Protein AF-A0AAV0WLU0-F1 (afdb_monomer)

Foldseek 3Di:
DDPVVVVVCVVQVHDPVRQWHADPPPRDTDGDDDDPLVVLLVVLCCQLPPADQDPNAGHHCVLVVVLQVVQPDPDRLLVVDDPCLRVPDPVCSSPSVSSDSVLDLSVLVSSVVCCVPVVPPRVCSVVSND

Structure (mmCIF, N/CA/C/O backbone):
data_AF-A0AAV0WLU0-F1
#
_entry.id   AF-A0AAV0WLU0-F1
#
loop_
_atom_site.group_PDB
_atom_site.id
_atom_site.type_symbol
_atom_site.label_atom_id
_atom_site.label_alt_id
_atom_site.label_comp_id
_atom_site.label_asym_id
_atom_site.label_entity_id
_atom_site.label_seq_id
_atom_site.pdbx_PDB_ins_code
_atom_site.Cartn_x
_atom_site.Cartn_y
_atom_site.Cartn_z
_atom_site.occupancy
_atom_site.B_iso_or_equiv
_atom_site.auth_seq_id
_atom_site.auth_comp_id
_atom_site.auth_asym_id
_atom_site.auth_atom_id
_atom_site.pdbx_PDB_model_num
ATOM 1 N N . MET A 1 1 ? 1.648 -4.396 11.065 1.00 73.75 1 MET A N 1
ATOM 2 C CA . MET A 1 1 ? 1.077 -4.045 12.385 1.00 73.75 1 MET A CA 1
ATOM 3 C C . MET A 1 1 ? 1.707 -4.920 13.451 1.00 73.75 1 MET A C 1
ATOM 5 O O . MET A 1 1 ? 2.050 -6.055 13.144 1.00 73.75 1 MET A O 1
ATOM 9 N N . GLY A 1 2 ? 1.898 -4.398 14.663 1.00 84.25 2 GLY A N 1
ATOM 10 C CA . GLY A 1 2 ? 2.483 -5.174 15.759 1.00 84.25 2 GLY A CA 1
ATOM 11 C C . GLY A 1 2 ? 1.531 -6.267 16.273 1.00 84.25 2 GLY A C 1
ATOM 12 O O . GLY A 1 2 ? 0.321 -6.032 16.296 1.00 84.25 2 GLY A O 1
ATOM 13 N N . PRO A 1 3 ? 2.051 -7.429 16.712 1.00 88.12 3 PRO A N 1
ATOM 14 C CA . PRO A 1 3 ? 1.237 -8.557 17.178 1.00 88.12 3 PRO A CA 1
ATOM 15 C C . PRO A 1 3 ? 0.348 -8.195 18.378 1.00 88.12 3 PRO A C 1
ATOM 17 O O . PRO A 1 3 ? -0.786 -8.657 18.461 1.00 88.12 3 PRO A O 1
ATOM 20 N N . THR A 1 4 ? 0.806 -7.297 19.255 1.00 92.12 4 THR A N 1
ATOM 21 C CA . THR A 1 4 ? 0.030 -6.797 20.401 1.00 92.12 4 THR A CA 1
ATOM 22 C C . THR A 1 4 ? -1.246 -6.073 19.972 1.00 92.12 4 THR A C 1
ATOM 24 O O . THR A 1 4 ? -2.314 -6.337 20.517 1.00 92.12 4 THR A O 1
ATOM 27 N N . ASN A 1 5 ? -1.167 -5.213 18.951 1.00 91.88 5 ASN A N 1
ATOM 28 C CA . ASN A 1 5 ? -2.335 -4.475 18.458 1.00 91.88 5 ASN A CA 1
ATOM 29 C C . ASN A 1 5 ? -3.335 -5.410 17.771 1.00 91.88 5 ASN A C 1
ATOM 31 O O . ASN A 1 5 ? -4.537 -5.219 17.902 1.00 91.88 5 ASN A O 1
ATOM 35 N N . VAL A 1 6 ? -2.845 -6.445 17.082 1.00 91.44 6 VAL A N 1
ATOM 36 C CA . VAL A 1 6 ? -3.704 -7.478 16.483 1.00 91.44 6 VAL A CA 1
ATOM 37 C C . VAL A 1 6 ? -4.429 -8.277 17.571 1.00 91.44 6 VAL A C 1
ATOM 39 O O . VAL A 1 6 ? -5.626 -8.517 17.457 1.00 91.44 6 VAL A O 1
ATOM 42 N N . SER A 1 7 ? -3.737 -8.633 18.658 1.00 94.38 7 SER A N 1
ATOM 43 C CA . SER A 1 7 ? -4.359 -9.295 19.812 1.00 94.38 7 SER A CA 1
ATOM 44 C C . SER A 1 7 ? -5.456 -8.433 20.452 1.00 94.38 7 SER A C 1
ATOM 46 O O . SER A 1 7 ? -6.547 -8.926 20.731 1.00 94.38 7 SER A O 1
ATOM 48 N N . LEU A 1 8 ? -5.210 -7.127 20.601 1.00 94.44 8 LEU A N 1
ATOM 49 C CA . LEU A 1 8 ? -6.205 -6.175 21.101 1.00 94.44 8 LEU A CA 1
ATOM 50 C C . LEU A 1 8 ? -7.437 -6.083 20.189 1.00 94.44 8 LEU A C 1
ATOM 52 O O . LEU A 1 8 ? -8.565 -6.024 20.664 1.00 94.44 8 LEU A O 1
ATOM 56 N N . TRP A 1 9 ? -7.248 -6.077 18.871 1.00 94.25 9 TRP A N 1
ATOM 57 C CA . TRP A 1 9 ? -8.375 -6.068 17.936 1.00 94.25 9 TRP A CA 1
ATOM 58 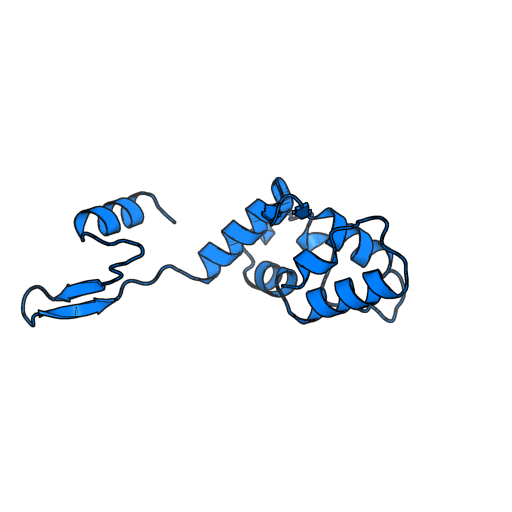C C . TRP A 1 9 ? -9.243 -7.317 18.092 1.00 94.25 9 TRP A C 1
ATOM 60 O O . TRP A 1 9 ? -10.469 -7.214 18.111 1.00 94.25 9 TRP A O 1
ATOM 70 N N . ASN A 1 10 ? -8.612 -8.477 18.282 1.00 93.88 10 ASN 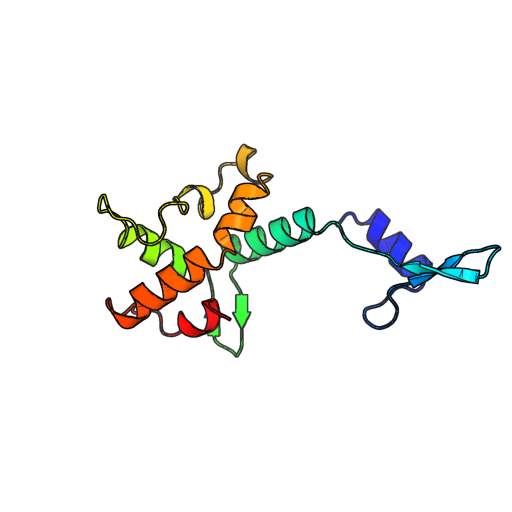A N 1
ATOM 71 C CA . ASN A 1 10 ? -9.326 -9.724 18.529 1.00 93.88 10 ASN A CA 1
ATOM 72 C C . ASN A 1 10 ? -10.110 -9.679 19.848 1.00 93.88 10 ASN A C 1
ATOM 74 O O . ASN A 1 10 ? -11.274 -10.071 19.868 1.00 93.88 10 ASN A O 1
ATOM 78 N N . SER A 1 11 ? -9.518 -9.165 20.934 1.00 95.94 11 SER A N 1
ATOM 79 C CA . SER A 1 11 ? -10.211 -9.069 22.228 1.00 95.94 11 SER A CA 1
ATOM 80 C C . SER A 1 11 ? -11.380 -8.079 22.213 1.00 95.94 11 SER A C 1
ATOM 82 O O . SER A 1 11 ? -12.363 -8.283 22.920 1.00 95.94 11 SER A O 1
ATOM 84 N N . LEU A 1 12 ? -11.316 -7.047 2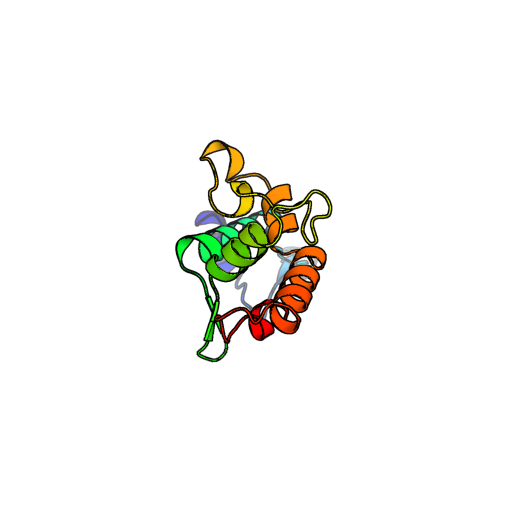1.366 1.00 95.12 12 LEU A N 1
ATOM 85 C CA . LEU A 1 12 ? -12.401 -6.087 21.143 1.00 95.12 12 LEU A CA 1
ATOM 86 C C . LEU A 1 12 ? -13.458 -6.577 20.129 1.00 95.12 12 LEU A C 1
ATOM 88 O O . LEU A 1 12 ? -14.425 -5.864 19.854 1.00 95.12 12 LEU A O 1
ATOM 92 N N . GLY A 1 13 ? -13.303 -7.784 19.570 1.00 95.06 13 GLY A N 1
ATOM 93 C CA . GLY A 1 13 ? -14.245 -8.362 18.605 1.00 95.06 13 GLY A CA 1
ATOM 94 C C . GLY A 1 13 ? -14.266 -7.634 17.257 1.00 95.06 13 GLY A C 1
ATOM 95 O O . GLY A 1 13 ? -15.316 -7.533 16.617 1.00 95.06 13 GLY A O 1
ATOM 96 N N . ILE A 1 14 ? -13.122 -7.088 16.850 1.00 95.75 14 ILE A N 1
ATOM 97 C CA . ILE A 1 14 ? -12.972 -6.289 15.635 1.00 95.75 14 ILE A CA 1
ATOM 98 C C . ILE A 1 14 ? -12.780 -7.217 14.443 1.00 95.75 14 ILE A C 1
ATOM 100 O O . ILE A 1 14 ? -11.987 -8.155 14.472 1.00 95.75 14 ILE A O 1
ATOM 104 N N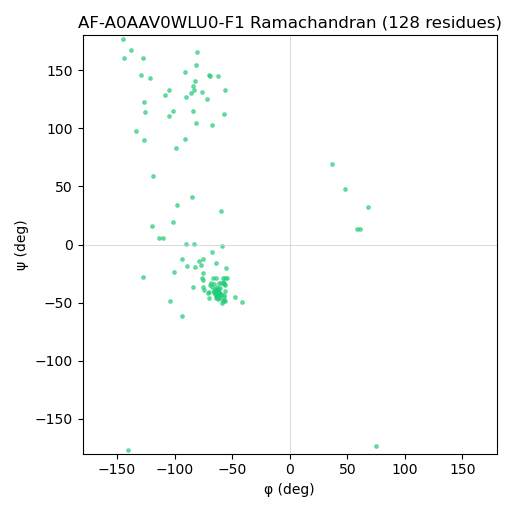 . SER A 1 15 ? -13.514 -6.943 13.372 1.00 93.12 15 SER A N 1
ATOM 105 C CA . SER A 1 15 ? -13.458 -7.700 12.124 1.00 93.12 15 SER A CA 1
ATOM 106 C C . SER A 1 15 ? -13.652 -6.775 10.928 1.00 93.12 15 SER A C 1
ATOM 108 O O . SER A 1 15 ? -13.944 -5.590 11.078 1.00 93.12 15 SER A O 1
ATOM 110 N N . ILE A 1 16 ? -13.551 -7.333 9.722 1.00 91.50 16 ILE A N 1
ATOM 111 C CA . ILE A 1 16 ? -13.803 -6.601 8.472 1.00 91.50 16 ILE A CA 1
ATOM 112 C C . ILE A 1 16 ? -15.221 -5.998 8.455 1.00 91.50 16 ILE A C 1
ATOM 114 O O . ILE A 1 16 ? -15.414 -4.899 7.948 1.00 91.50 16 ILE A O 1
ATOM 118 N N . ASN A 1 17 ? -16.197 -6.682 9.063 1.00 94.38 17 ASN A N 1
ATOM 119 C CA . ASN A 1 17 ? -17.593 -6.236 9.106 1.00 94.38 17 ASN A CA 1
ATOM 120 C C . ASN A 1 17 ? -17.908 -5.343 10.317 1.00 94.38 17 ASN A C 1
ATOM 122 O O . ASN A 1 17 ? -18.916 -4.640 10.320 1.00 94.38 17 ASN A O 1
ATOM 126 N N . LYS A 1 18 ? -17.069 -5.375 11.361 1.00 95.00 18 LYS A N 1
ATOM 127 C CA . LYS A 1 18 ? -17.260 -4.620 12.605 1.00 95.00 18 LYS A CA 1
ATOM 128 C C . LYS A 1 18 ? -15.959 -3.927 12.997 1.00 95.00 18 LYS A C 1
ATOM 130 O O . LYS A 1 18 ? -15.095 -4.523 13.632 1.00 95.00 18 LYS A O 1
ATOM 135 N N . THR A 1 19 ? -15.850 -2.652 12.643 1.00 95.88 19 THR A N 1
ATOM 136 C CA . THR A 1 19 ? -14.643 -1.824 12.815 1.00 95.88 19 THR A CA 1
ATOM 137 C C . THR A 1 19 ? -14.710 -0.882 14.022 1.00 95.88 19 THR A C 1
ATOM 139 O O . THR A 1 19 ? -13.976 0.104 14.096 1.00 95.88 19 THR A O 1
ATOM 142 N N . TYR A 1 20 ? -15.597 -1.165 14.976 1.00 96.25 20 TYR A N 1
ATOM 143 C CA . TYR A 1 20 ? -15.782 -0.368 16.183 1.00 96.25 20 TYR A CA 1
ATOM 144 C C . TYR A 1 20 ? -16.106 -1.246 17.392 1.00 96.25 20 TYR A C 1
ATOM 146 O O . TYR A 1 20 ? -16.596 -2.371 17.252 1.00 96.25 20 TYR A O 1
ATOM 154 N N . PHE A 1 21 ? -15.893 -0.689 18.578 1.00 96.25 21 PHE A N 1
ATOM 155 C CA . PHE A 1 21 ? -16.400 -1.216 19.841 1.00 96.25 21 PHE A CA 1
ATOM 156 C C . PHE A 1 21 ? -17.152 -0.116 20.593 1.00 96.25 21 PHE A C 1
ATOM 158 O O . PHE A 1 21 ? -16.985 1.068 20.297 1.00 96.25 21 PHE A O 1
ATOM 165 N N . ASP A 1 22 ? -18.006 -0.494 21.537 1.00 97.12 22 ASP A N 1
ATOM 166 C CA . ASP A 1 22 ? -18.785 0.477 22.300 1.00 97.12 22 ASP A CA 1
ATOM 167 C C . ASP A 1 22 ? -17.959 1.006 23.474 1.00 97.12 22 ASP A C 1
ATOM 169 O O . ASP A 1 22 ? -17.306 0.246 24.193 1.00 97.12 22 ASP A O 1
ATOM 173 N N . HIS A 1 23 ? -18.005 2.317 23.688 1.00 96.56 23 HIS A N 1
ATOM 174 C CA . HIS A 1 23 ? -17.401 2.960 24.843 1.00 96.56 23 HIS A CA 1
ATOM 175 C C . HIS A 1 23 ? -17.972 2.331 26.127 1.00 96.56 23 HIS A C 1
ATOM 177 O O . HIS A 1 23 ? -19.197 2.212 26.245 1.00 96.56 23 HIS A O 1
ATOM 183 N N . PRO A 1 24 ? -17.131 1.960 27.111 1.00 94.44 24 PRO A N 1
ATOM 184 C CA . PRO A 1 24 ? -17.557 1.167 28.268 1.00 94.44 24 PRO A CA 1
ATOM 185 C C . PRO A 1 24 ? -18.715 1.810 29.044 1.00 94.44 24 PRO A C 1
ATOM 187 O O . PRO A 1 24 ? -19.664 1.114 29.409 1.00 94.44 24 PRO A O 1
ATOM 190 N N . GLU A 1 25 ? -18.679 3.134 29.207 1.00 96.56 25 GLU A N 1
ATOM 191 C CA . GLU A 1 25 ? -19.698 3.908 29.929 1.00 96.56 25 GLU A CA 1
ATOM 192 C C . GLU A 1 25 ? -20.796 4.475 29.016 1.00 96.56 25 GLU A C 1
ATOM 194 O O . GLU A 1 25 ? -21.960 4.112 29.145 1.00 96.56 25 GLU A O 1
ATOM 199 N N . THR A 1 26 ? -20.433 5.334 28.057 1.00 96.44 26 THR A N 1
ATOM 200 C CA . THR A 1 26 ? -21.395 6.080 27.223 1.00 96.44 26 THR A CA 1
ATOM 201 C C . THR A 1 26 ? -22.074 5.254 26.130 1.00 96.44 26 THR A C 1
ATOM 203 O O . THR A 1 26 ? -23.022 5.734 25.518 1.00 96.44 26 THR A O 1
ATOM 206 N N . LYS A 1 27 ? -21.585 4.037 25.847 1.00 95.12 27 LYS A N 1
ATOM 207 C CA . LYS A 1 27 ? -22.024 3.174 24.731 1.00 95.12 27 LYS A CA 1
ATOM 208 C C . LYS A 1 27 ? -21.888 3.800 23.337 1.00 95.12 27 LYS A C 1
ATOM 210 O O . LYS A 1 27 ? -22.386 3.253 22.358 1.00 95.12 27 LYS A O 1
ATOM 215 N N . ASN A 1 28 ? -21.161 4.911 23.223 1.00 97.25 28 ASN A N 1
ATOM 216 C CA . ASN A 1 28 ? -20.828 5.514 21.939 1.00 97.25 28 ASN A CA 1
ATOM 217 C C . ASN A 1 28 ? -19.844 4.635 21.163 1.00 97.25 28 ASN A C 1
ATOM 219 O O . ASN A 1 28 ? -18.941 4.041 21.746 1.00 97.25 28 ASN A O 1
ATOM 223 N N . LYS A 1 29 ? -19.972 4.590 19.837 1.00 97.25 29 LYS A N 1
ATOM 224 C CA . LYS A 1 29 ? -19.076 3.795 18.988 1.00 97.25 29 LYS A CA 1
ATOM 225 C C . LYS A 1 29 ? -17.687 4.425 18.916 1.00 97.25 29 LYS A C 1
ATOM 227 O O . LYS A 1 29 ? -17.548 5.574 18.499 1.00 97.25 29 LYS A O 1
ATOM 232 N N . ILE A 1 30 ? -16.664 3.647 19.248 1.00 96.94 30 ILE A N 1
ATOM 233 C CA . ILE A 1 30 ? -15.253 3.992 19.079 1.00 96.94 30 ILE A CA 1
ATOM 234 C C . ILE A 1 30 ? -14.718 3.205 17.887 1.00 96.94 30 ILE A C 1
ATOM 236 O O . ILE A 1 30 ? -14.583 1.981 17.940 1.00 96.94 30 ILE A O 1
ATOM 240 N N . TYR A 1 31 ? -14.428 3.915 16.800 1.00 96.06 31 TYR A N 1
ATOM 241 C CA . TYR A 1 31 ? -13.907 3.321 15.572 1.00 96.06 31 TYR A CA 1
ATOM 242 C C . TYR A 1 31 ? -12.400 3.108 15.658 1.00 96.06 31 TYR A C 1
ATOM 244 O O . TYR A 1 31 ? -11.664 3.953 16.170 1.00 96.06 31 TYR A O 1
ATOM 252 N N . ILE A 1 32 ? -11.944 1.982 15.120 1.00 93.75 32 ILE A N 1
ATOM 253 C CA . ILE A 1 32 ? -10.534 1.613 15.103 1.00 93.75 32 ILE A CA 1
ATOM 254 C C . ILE A 1 32 ? -9.971 1.810 13.702 1.00 93.75 32 ILE A C 1
ATOM 256 O O . ILE A 1 32 ? -10.530 1.335 12.716 1.00 93.75 32 ILE A O 1
ATOM 260 N N . PHE A 1 33 ? -8.811 2.458 13.638 1.00 92.12 33 PHE A N 1
ATOM 261 C CA . PHE A 1 33 ? -8.067 2.671 12.406 1.00 92.12 33 PHE A CA 1
ATOM 262 C C . PHE A 1 33 ? -6.667 2.070 12.516 1.00 92.12 33 PHE A C 1
ATOM 264 O O . PHE A 1 33 ? -6.024 2.118 13.566 1.00 92.12 33 PHE A O 1
ATOM 271 N N . ALA A 1 34 ? -6.189 1.504 11.411 1.00 90.69 34 ALA A N 1
ATOM 272 C CA . ALA A 1 34 ? -4.781 1.172 11.254 1.00 90.69 34 ALA A CA 1
ATOM 273 C C . ALA A 1 34 ? -3.975 2.408 10.845 1.00 90.69 34 ALA A C 1
ATOM 275 O O . ALA A 1 34 ? -4.478 3.317 10.186 1.00 90.69 34 ALA A O 1
ATOM 276 N N . ASP A 1 35 ? -2.688 2.380 11.173 1.00 89.81 35 ASP A N 1
ATOM 277 C CA . ASP A 1 35 ? -1.712 3.356 10.700 1.00 89.81 35 ASP A CA 1
ATOM 278 C C . ASP A 1 35 ? -1.485 3.207 9.183 1.00 89.81 35 ASP A C 1
ATOM 280 O O . ASP A 1 35 ? -0.809 2.282 8.719 1.00 89.81 35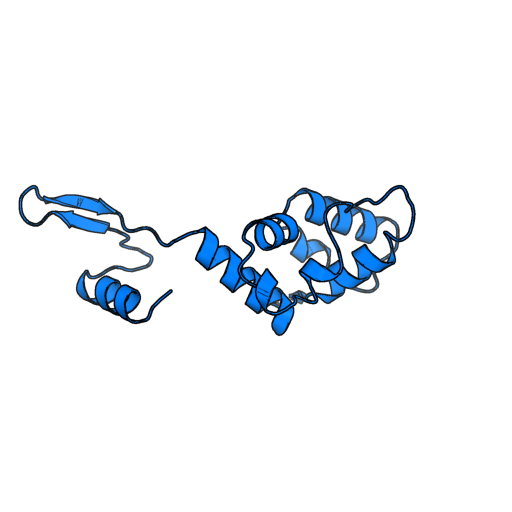 ASP A O 1
ATOM 284 N N . VAL A 1 36 ? -2.089 4.110 8.406 1.00 88.88 36 VAL A N 1
ATOM 285 C CA . VAL A 1 36 ? -2.087 4.093 6.934 1.00 88.88 36 VAL A CA 1
ATOM 286 C C . VAL A 1 36 ? -0.666 4.128 6.346 1.00 88.88 36 VAL A C 1
ATOM 288 O O . VAL A 1 36 ? -0.368 3.265 5.515 1.00 88.88 36 VAL A O 1
ATOM 291 N N . PRO A 1 37 ? 0.245 5.031 6.768 1.00 88.31 37 PRO A N 1
ATOM 292 C CA . PRO A 1 37 ? 1.657 4.975 6.384 1.00 88.31 37 PRO A CA 1
ATOM 293 C C . PRO A 1 37 ? 2.295 3.589 6.536 1.00 88.31 37 PRO A C 1
ATOM 295 O O . PRO A 1 37 ? 2.968 3.102 5.626 1.00 88.31 37 PRO A O 1
ATOM 298 N N . HIS A 1 38 ? 2.049 2.903 7.655 1.00 86.50 38 HIS A N 1
ATOM 299 C CA . HIS A 1 38 ? 2.604 1.570 7.877 1.00 86.50 38 HIS A CA 1
ATOM 300 C C . HIS A 1 38 ? 2.018 0.519 6.924 1.00 86.50 38 HIS A C 1
ATOM 302 O O . HIS A 1 38 ? 2.741 -0.373 6.471 1.00 86.50 38 HIS A O 1
ATOM 308 N N . LEU A 1 39 ? 0.725 0.610 6.598 1.00 89.81 39 LEU A N 1
ATOM 309 C CA . LEU A 1 39 ? 0.105 -0.258 5.593 1.00 89.81 39 LEU A CA 1
ATOM 310 C C . LEU A 1 39 ? 0.725 -0.043 4.208 1.00 89.81 39 LEU A C 1
ATOM 312 O O . LEU A 1 39 ? 1.054 -1.015 3.526 1.00 89.81 39 LEU A O 1
ATOM 316 N N . LEU A 1 40 ? 0.948 1.215 3.823 1.00 90.75 40 LEU A N 1
ATOM 317 C CA . LEU A 1 40 ? 1.541 1.573 2.536 1.00 90.75 40 LEU A CA 1
ATOM 318 C C . LEU A 1 40 ? 2.966 1.024 2.399 1.00 90.75 40 LEU A C 1
ATOM 320 O O . LEU A 1 40 ? 3.322 0.440 1.373 1.00 90.75 40 LEU A O 1
ATOM 324 N N . LYS A 1 41 ? 3.756 1.111 3.472 1.00 87.31 41 LYS A N 1
ATOM 325 C CA . LYS A 1 41 ? 5.071 0.474 3.568 1.00 87.31 41 LYS A CA 1
ATOM 326 C C . LYS A 1 41 ? 5.017 -1.032 3.348 1.00 87.31 41 LYS A C 1
ATOM 328 O O . LYS A 1 41 ? 5.840 -1.581 2.611 1.00 87.31 41 LYS A O 1
ATOM 333 N N . LEU A 1 42 ? 4.091 -1.725 4.011 1.00 89.38 42 LEU A N 1
ATOM 334 C CA . LEU A 1 42 ? 3.942 -3.173 3.854 1.00 89.38 42 LEU A CA 1
ATOM 335 C C . LEU A 1 42 ? 3.576 -3.521 2.411 1.00 89.38 42 LEU A C 1
ATOM 337 O O . LEU A 1 42 ? 4.240 -4.369 1.815 1.00 89.38 42 LEU A O 1
ATOM 341 N N . ALA A 1 43 ? 2.611 -2.811 1.823 1.00 90.75 43 ALA A N 1
ATOM 342 C CA . ALA A 1 43 ? 2.241 -2.981 0.423 1.00 90.75 43 ALA A CA 1
ATOM 343 C C . ALA A 1 43 ? 3.441 -2.756 -0.514 1.00 90.75 43 ALA A C 1
ATOM 345 O O . ALA A 1 43 ? 3.710 -3.544 -1.421 1.00 90.75 43 ALA A O 1
ATOM 346 N N . ARG A 1 44 ? 4.249 -1.728 -0.268 1.00 89.88 44 ARG A N 1
ATOM 347 C CA . ARG A 1 44 ? 5.460 -1.480 -1.053 1.00 89.88 44 ARG A CA 1
ATOM 348 C C . ARG A 1 44 ? 6.467 -2.625 -0.934 1.00 89.88 44 ARG A C 1
ATOM 350 O O . ARG A 1 44 ? 7.020 -3.070 -1.937 1.00 89.88 44 ARG A O 1
ATOM 357 N N . ASN A 1 45 ? 6.697 -3.127 0.277 1.00 88.56 45 ASN A N 1
ATOM 358 C CA . ASN A 1 45 ? 7.626 -4.233 0.513 1.00 88.56 45 ASN A CA 1
ATOM 359 C C . ASN A 1 45 ? 7.164 -5.529 -0.165 1.00 88.56 45 ASN A C 1
ATOM 361 O O . ASN A 1 45 ? 7.985 -6.229 -0.756 1.00 88.56 45 ASN A O 1
ATOM 365 N N . HIS A 1 46 ? 5.870 -5.850 -0.109 1.00 90.56 46 HIS A N 1
ATOM 366 C CA . HIS A 1 46 ? 5.320 -7.013 -0.807 1.00 90.56 46 HIS A CA 1
ATOM 367 C C . HIS A 1 46 ? 5.454 -6.873 -2.326 1.00 90.56 46 HIS A C 1
ATOM 369 O O . HIS A 1 46 ? 5.974 -7.786 -2.969 1.00 90.56 46 HIS A O 1
ATOM 375 N N . PHE A 1 47 ? 5.102 -5.707 -2.875 1.00 91.31 47 PHE A N 1
ATOM 376 C CA . PHE A 1 47 ? 5.241 -5.404 -4.299 1.00 91.31 47 PHE A CA 1
ATOM 377 C C . PHE A 1 47 ? 6.682 -5.575 -4.804 1.00 91.31 47 PHE A C 1
ATOM 379 O O . PHE A 1 47 ? 6.916 -6.235 -5.813 1.00 91.31 47 PHE A O 1
ATOM 386 N N . VAL A 1 48 ? 7.657 -5.006 -4.087 1.00 88.81 48 VAL A N 1
ATOM 387 C CA . VAL A 1 48 ? 9.071 -5.034 -4.490 1.00 88.81 48 VAL A CA 1
ATOM 388 C C . VAL A 1 48 ? 9.683 -6.430 -4.353 1.00 88.81 48 VAL A C 1
ATOM 390 O O . VAL A 1 48 ? 10.436 -6.850 -5.230 1.00 88.81 48 VAL A O 1
ATOM 393 N N . ASN A 1 49 ? 9.383 -7.146 -3.263 1.00 87.94 49 ASN A N 1
ATOM 394 C CA . ASN A 1 49 ? 10.042 -8.419 -2.958 1.00 87.94 49 ASN A CA 1
ATOM 395 C C . ASN A 1 49 ? 9.409 -9.617 -3.670 1.00 87.94 49 ASN A C 1
ATOM 397 O O . ASN A 1 49 ? 10.116 -10.561 -4.010 1.00 87.94 49 ASN A O 1
ATOM 401 N N . ARG A 1 50 ? 8.080 -9.622 -3.819 1.00 89.44 50 ARG A N 1
ATOM 402 C CA . ARG A 1 50 ? 7.321 -10.783 -4.313 1.00 89.44 50 ARG A CA 1
ATOM 403 C C . ARG A 1 50 ? 6.399 -10.450 -5.479 1.00 89.44 50 ARG A C 1
ATOM 405 O O . ARG A 1 50 ? 6.145 -11.331 -6.286 1.00 89.44 50 ARG A O 1
ATOM 412 N N . GLY A 1 51 ? 5.924 -9.211 -5.575 1.00 89.81 51 GLY A N 1
ATOM 413 C CA . GLY A 1 51 ? 4.848 -8.847 -6.493 1.00 89.81 51 GLY A CA 1
ATOM 414 C C . GLY A 1 51 ? 3.478 -9.331 -6.008 1.00 89.81 51 GLY A C 1
ATOM 415 O O . GLY A 1 51 ? 3.328 -9.836 -4.893 1.00 89.81 51 GLY A O 1
ATOM 416 N N . TYR A 1 52 ? 2.476 -9.152 -6.859 1.00 89.38 52 TYR A N 1
ATOM 417 C CA . TYR A 1 52 ? 1.077 -9.472 -6.625 1.00 89.38 52 TYR A CA 1
ATOM 418 C C . TYR A 1 52 ? 0.513 -10.305 -7.765 1.00 89.38 52 TYR A C 1
ATOM 420 O O . TYR A 1 52 ? 0.854 -10.099 -8.926 1.00 89.38 52 TYR A O 1
ATOM 428 N N . ASN A 1 53 ? -0.405 -11.205 -7.425 1.00 89.69 53 ASN A N 1
ATOM 429 C CA . ASN A 1 53 ? -1.248 -11.883 -8.397 1.00 89.69 53 ASN A CA 1
ATOM 430 C C . ASN A 1 53 ? -2.617 -11.217 -8.374 1.00 89.69 53 ASN A C 1
ATOM 432 O O . ASN A 1 53 ? -3.322 -11.281 -7.369 1.00 89.69 53 ASN A O 1
ATOM 436 N N . TYR A 1 54 ? -2.989 -10.585 -9.479 1.00 84.88 54 TYR A N 1
ATOM 437 C CA . TYR A 1 54 ? -4.284 -9.942 -9.637 1.00 84.88 54 TYR A CA 1
ATOM 438 C C . TYR A 1 54 ? -4.946 -10.469 -10.906 1.00 84.88 54 TYR A C 1
ATOM 440 O O . TYR A 1 54 ? -4.345 -10.418 -11.973 1.00 84.88 54 TYR A O 1
ATOM 448 N N . LYS A 1 55 ? -6.154 -11.040 -10.796 1.00 87.00 55 LYS A N 1
ATOM 449 C CA . LYS A 1 55 ? -6.874 -11.681 -11.919 1.00 87.00 55 LYS A CA 1
ATOM 450 C C . LYS A 1 55 ? -5.997 -12.654 -12.737 1.00 87.00 55 LYS A C 1
ATOM 452 O O . LYS A 1 55 ? -5.949 -12.578 -13.961 1.00 87.00 55 LYS A O 1
ATOM 457 N N . ASN A 1 56 ? -5.263 -13.541 -12.058 1.00 84.50 56 ASN A N 1
ATOM 458 C CA . ASN A 1 56 ? -4.304 -14.492 -12.655 1.00 84.50 56 ASN A CA 1
ATOM 459 C C . ASN A 1 56 ? -3.131 -13.858 -13.424 1.00 84.50 56 ASN A C 1
ATOM 461 O O . ASN A 1 56 ? -2.398 -14.554 -14.125 1.00 84.50 56 ASN A O 1
ATOM 465 N N . LYS A 1 57 ? -2.913 -12.552 -1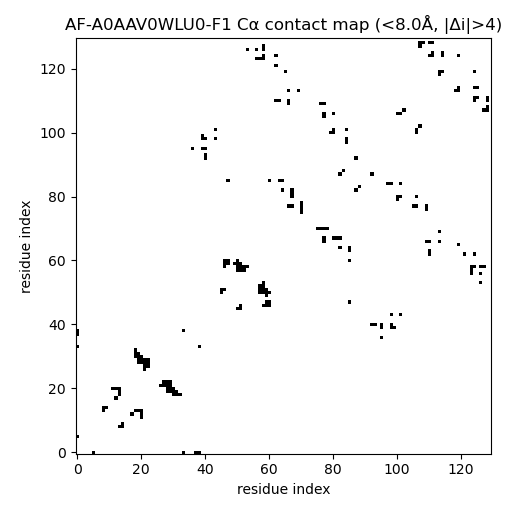3.274 1.00 84.31 57 LYS A N 1
ATOM 466 C CA . LYS A 1 57 ? -1.794 -11.827 -13.863 1.00 84.31 57 LYS A CA 1
ATOM 467 C C . LYS A 1 57 ? -0.804 -11.442 -12.775 1.00 84.31 57 LYS A C 1
ATOM 469 O O . LYS A 1 57 ? -1.169 -10.852 -11.757 1.00 84.31 57 LYS A O 1
ATOM 474 N N . PHE A 1 58 ? 0.460 -11.781 -13.002 1.00 87.19 58 PHE A N 1
ATOM 475 C CA . PHE A 1 58 ? 1.546 -11.365 -12.128 1.00 87.19 58 PHE A CA 1
ATOM 476 C C . PHE A 1 58 ? 1.891 -9.893 -12.380 1.00 87.19 58 PHE A C 1
ATOM 478 O O . PHE A 1 58 ? 2.079 -9.477 -13.529 1.00 87.19 58 PHE A O 1
ATOM 485 N N . ILE A 1 59 ? 1.979 -9.133 -11.293 1.00 87.81 59 ILE A N 1
ATOM 486 C CA . ILE A 1 59 ? 2.327 -7.717 -11.239 1.00 87.81 59 ILE A CA 1
ATOM 487 C C . ILE A 1 59 ? 3.496 -7.570 -10.270 1.00 87.81 59 ILE A C 1
ATOM 489 O O . ILE A 1 59 ? 3.349 -7.782 -9.070 1.00 87.81 59 ILE A O 1
ATOM 493 N N . GLY A 1 60 ? 4.662 -7.176 -10.764 1.00 88.25 60 GLY A N 1
ATOM 494 C CA . GLY A 1 60 ? 5.835 -6.980 -9.917 1.00 88.25 60 GLY A CA 1
ATOM 495 C C . GLY A 1 60 ? 6.647 -5.759 -10.311 1.00 88.25 60 GLY A C 1
ATOM 496 O O . GLY A 1 60 ? 6.305 -5.020 -11.236 1.00 88.25 60 GLY A O 1
ATOM 497 N N . LYS A 1 61 ? 7.767 -5.562 -9.614 1.00 89.69 61 LYS A N 1
ATOM 498 C CA . LYS A 1 61 ? 8.682 -4.432 -9.830 1.00 89.69 61 LYS A CA 1
ATOM 499 C C . LYS A 1 61 ? 9.197 -4.281 -11.268 1.00 89.69 61 LYS A C 1
ATOM 501 O O . LYS A 1 61 ? 9.604 -3.182 -11.635 1.00 89.69 61 LYS A O 1
ATOM 506 N N . GLN A 1 62 ? 9.137 -5.337 -12.085 1.00 88.19 62 GLN A N 1
ATOM 507 C CA . GLN A 1 62 ? 9.622 -5.347 -13.469 1.00 88.19 62 GLN A CA 1
ATOM 508 C C . GLN A 1 62 ? 8.967 -4.253 -14.321 1.00 88.19 62 GLN A C 1
ATOM 510 O O . GLN A 1 62 ? 9.619 -3.658 -15.176 1.00 88.19 62 GLN A O 1
ATOM 515 N N . VAL A 1 63 ? 7.688 -3.946 -14.072 1.00 86.62 63 VAL A N 1
ATOM 516 C CA . VAL A 1 63 ? 6.983 -2.869 -14.787 1.00 86.62 63 VAL A CA 1
ATOM 517 C C . VAL A 1 63 ? 7.629 -1.505 -14.524 1.00 86.62 63 VAL A C 1
ATOM 519 O O . VAL A 1 63 ? 7.831 -0.718 -15.448 1.00 86.62 63 VAL A O 1
ATOM 522 N N . VAL A 1 64 ? 8.035 -1.250 -13.279 1.00 88.38 64 VAL A N 1
ATOM 523 C CA . VAL A 1 64 ? 8.672 0.007 -12.873 1.00 88.38 64 VAL A CA 1
ATOM 524 C C . VAL A 1 64 ? 10.122 0.051 -13.363 1.00 88.38 64 VAL A C 1
ATOM 526 O O . VAL A 1 64 ? 10.575 1.100 -13.811 1.00 88.38 64 VAL A O 1
ATOM 529 N N . GLU A 1 65 ? 10.832 -1.082 -13.362 1.00 88.94 65 GLU A N 1
ATOM 530 C CA . GLU A 1 65 ? 12.180 -1.201 -13.945 1.00 88.94 65 GLU A CA 1
ATOM 531 C C . GLU A 1 65 ? 12.174 -0.859 -15.446 1.00 88.94 65 GLU A C 1
ATOM 533 O O . GLU A 1 65 ? 13.025 -0.095 -15.907 1.00 88.94 65 GLU A O 1
ATOM 538 N N . LYS A 1 66 ? 11.177 -1.333 -16.210 1.00 85.06 66 LYS A N 1
ATOM 539 C CA . LYS A 1 66 ? 11.025 -0.974 -17.631 1.00 85.06 66 LYS A CA 1
ATOM 540 C C . LYS A 1 66 ? 10.766 0.525 -17.821 1.00 85.06 66 LYS A C 1
ATOM 542 O O . LYS A 1 66 ? 11.418 1.151 -18.653 1.00 85.06 66 LYS A O 1
ATOM 547 N N . VAL A 1 67 ? 9.876 1.122 -17.025 1.00 85.69 67 VAL A N 1
ATOM 548 C CA . VAL A 1 67 ? 9.614 2.573 -17.082 1.00 85.69 67 VAL A CA 1
ATOM 549 C C . VAL A 1 67 ? 10.856 3.392 -16.723 1.00 85.69 67 VAL A C 1
ATOM 551 O O . VAL A 1 67 ? 11.116 4.411 -17.360 1.00 85.69 67 VAL A O 1
ATOM 554 N N . LEU A 1 68 ? 11.654 2.956 -15.747 1.00 87.25 68 LEU A N 1
ATOM 555 C CA . LEU A 1 68 ? 12.931 3.596 -15.414 1.00 87.25 68 LEU A CA 1
ATOM 556 C C . LEU A 1 68 ? 13.939 3.511 -16.567 1.00 87.25 68 LEU A C 1
ATOM 558 O O . LEU A 1 68 ? 14.632 4.488 -16.839 1.00 87.25 68 LEU A O 1
ATOM 562 N N . ASN A 1 69 ? 13.992 2.378 -17.270 1.00 84.56 69 ASN A N 1
ATOM 563 C CA . ASN A 1 69 ? 14.884 2.191 -18.413 1.00 84.56 69 ASN A CA 1
ATOM 564 C C . ASN A 1 69 ? 14.511 3.055 -19.623 1.00 84.56 69 ASN A C 1
ATOM 566 O O . ASN A 1 69 ? 15.410 3.487 -20.341 1.00 84.56 69 ASN A O 1
ATOM 570 N N . LEU A 1 70 ? 13.218 3.319 -19.832 1.00 80.62 70 LEU A N 1
ATOM 571 C CA . LEU A 1 70 ? 12.730 4.220 -20.883 1.00 80.62 70 LEU A CA 1
ATOM 572 C C . LEU A 1 70 ? 12.923 5.703 -20.512 1.00 80.62 70 LEU A C 1
ATOM 574 O O . LEU A 1 70 ? 13.151 6.537 -21.382 1.00 80.62 70 LEU A O 1
ATOM 578 N N . ASN A 1 71 ? 12.914 6.040 -19.219 1.00 76.00 71 ASN A N 1
ATOM 579 C CA . ASN A 1 71 ? 13.081 7.406 -18.701 1.00 76.00 71 ASN A CA 1
ATOM 580 C C . ASN A 1 71 ? 14.554 7.842 -18.534 1.00 76.00 71 ASN A C 1
ATOM 582 O O . ASN A 1 71 ? 14.905 8.482 -17.540 1.00 76.00 71 ASN A O 1
ATOM 586 N N . LYS A 1 72 ? 15.437 7.504 -19.483 1.00 68.44 72 LYS A N 1
ATOM 587 C CA . LYS A 1 72 ? 16.865 7.886 -19.424 1.00 68.44 72 LYS A CA 1
ATOM 588 C C . LYS A 1 72 ? 17.160 9.309 -19.916 1.00 68.44 72 LYS A C 1
ATOM 590 O O . LYS A 1 72 ? 18.195 9.851 -19.544 1.00 6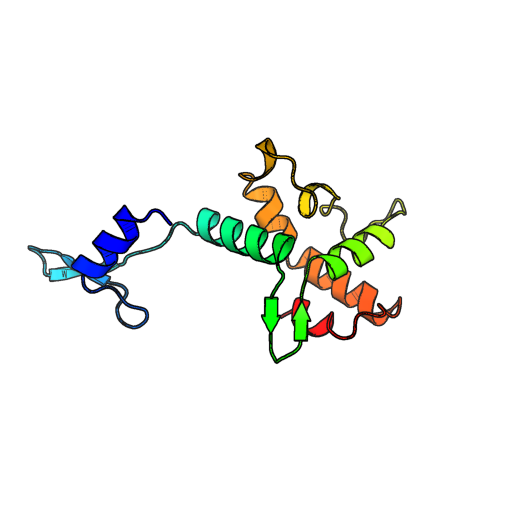8.44 72 LYS A O 1
ATOM 595 N N . ASN A 1 73 ? 16.252 9.912 -20.682 1.00 68.06 73 ASN A N 1
ATOM 596 C CA . ASN A 1 73 ? 16.406 11.264 -21.232 1.00 68.06 73 ASN A CA 1
ATOM 597 C C . ASN A 1 73 ? 16.074 12.357 -20.196 1.00 68.06 73 ASN A C 1
ATOM 599 O O . ASN A 1 73 ? 15.458 12.073 -19.167 1.00 68.06 73 ASN A O 1
ATOM 603 N N . ASP A 1 74 ? 16.452 13.608 -20.482 1.00 60.94 74 ASP A N 1
ATOM 604 C CA . ASP A 1 74 ? 16.234 14.761 -19.588 1.00 60.94 74 ASP A CA 1
ATOM 605 C C . ASP A 1 74 ? 14.746 15.039 -19.309 1.00 60.94 74 ASP A C 1
ATOM 607 O O . ASP A 1 74 ? 14.370 15.412 -18.196 1.00 60.94 74 ASP A O 1
ATOM 611 N N . LEU A 1 75 ? 13.869 14.772 -20.282 1.00 67.44 75 LEU A N 1
ATOM 612 C CA . LEU A 1 75 ? 12.416 14.835 -20.110 1.00 67.44 75 LEU A CA 1
ATOM 613 C C . LEU A 1 75 ? 11.866 13.469 -19.685 1.00 67.44 75 LEU A C 1
ATOM 615 O O . LEU A 1 75 ? 11.520 12.625 -20.511 1.00 67.44 75 LEU A O 1
ATOM 619 N N . ARG A 1 76 ? 11.791 13.252 -18.368 1.00 73.50 76 ARG A N 1
ATOM 620 C CA . ARG A 1 76 ? 11.310 11.994 -17.775 1.00 73.50 76 ARG A CA 1
ATOM 621 C C . ARG A 1 76 ? 9.806 12.018 -17.525 1.00 73.50 76 ARG A C 1
ATOM 623 O O . ARG A 1 76 ? 9.315 12.850 -16.765 1.00 73.50 76 ARG A O 1
ATOM 630 N N . LEU A 1 77 ? 9.100 11.011 -18.037 1.00 77.94 77 LEU A N 1
ATOM 631 C CA . LEU A 1 77 ? 7.672 10.780 -17.777 1.00 77.94 77 LEU A CA 1
ATOM 632 C C . LEU A 1 77 ? 7.396 10.547 -16.282 1.00 77.94 77 LEU A C 1
ATOM 634 O O . LEU A 1 77 ? 6.398 11.017 -15.743 1.00 77.94 77 LEU A O 1
ATOM 638 N N . ALA A 1 78 ? 8.302 9.843 -15.596 1.00 82.88 78 ALA A N 1
ATOM 639 C CA . ALA A 1 78 ? 8.221 9.552 -14.165 1.00 82.88 78 ALA A CA 1
ATOM 640 C C . ALA A 1 78 ? 9.411 10.154 -13.395 1.00 82.88 78 ALA A C 1
ATOM 642 O O . ALA A 1 78 ? 10.159 9.435 -12.740 1.00 82.88 78 ALA A O 1
ATOM 643 N N . TYR A 1 79 ? 9.600 11.478 -13.460 1.00 83.75 79 TYR A N 1
ATOM 644 C CA . TYR A 1 79 ? 10.775 12.168 -12.892 1.00 83.75 79 TYR A CA 1
ATOM 645 C C . TYR A 1 79 ? 11.023 11.932 -11.388 1.00 83.75 79 TYR A C 1
ATOM 647 O O . TYR A 1 79 ? 12.169 11.968 -10.946 1.00 83.75 79 TYR A O 1
ATOM 655 N N . LYS A 1 80 ? 9.969 11.678 -10.596 1.00 85.75 80 LYS A N 1
ATOM 656 C CA . LYS A 1 80 ? 10.083 11.375 -9.154 1.00 85.75 80 LYS A CA 1
ATOM 657 C C . LYS A 1 80 ? 10.581 9.958 -8.884 1.00 85.75 80 LYS A C 1
ATOM 659 O O . LYS A 1 80 ? 11.146 9.695 -7.827 1.00 85.75 80 LYS A O 1
ATOM 664 N N . ILE A 1 81 ? 10.377 9.046 -9.831 1.00 87.75 81 ILE A N 1
ATOM 665 C CA . ILE A 1 81 ? 10.695 7.636 -9.657 1.00 87.75 81 ILE A CA 1
ATOM 666 C C . ILE A 1 81 ? 12.156 7.415 -10.012 1.00 87.75 81 ILE A C 1
ATOM 668 O O . ILE A 1 81 ? 12.664 7.839 -11.044 1.00 87.75 81 ILE A O 1
ATOM 672 N N . THR A 1 82 ? 12.846 6.742 -9.106 1.00 85.75 82 THR A N 1
ATOM 673 C CA . THR A 1 82 ? 14.282 6.471 -9.184 1.00 85.75 82 THR A CA 1
ATOM 674 C C . THR A 1 82 ? 14.552 5.037 -8.761 1.00 85.75 82 THR A C 1
ATOM 676 O O . THR A 1 82 ? 13.704 4.407 -8.126 1.00 85.75 82 THR A O 1
ATOM 679 N N . ASN A 1 83 ? 15.762 4.536 -9.021 1.00 85.31 83 ASN A N 1
ATOM 680 C CA . ASN A 1 83 ? 16.156 3.183 -8.622 1.00 85.31 83 ASN A CA 1
ATOM 681 C C . ASN A 1 83 ? 15.952 2.913 -7.114 1.00 85.31 83 ASN A C 1
ATOM 683 O O . ASN A 1 83 ? 15.617 1.800 -6.729 1.00 85.31 83 ASN A O 1
ATOM 687 N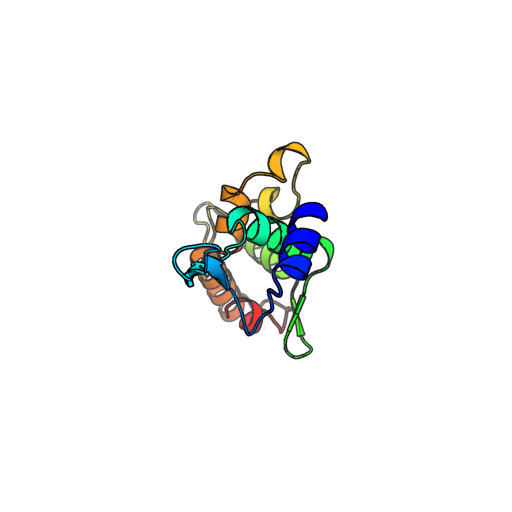 N . ASN A 1 84 ? 16.033 3.946 -6.266 1.00 85.38 84 ASN A N 1
ATOM 688 C CA . ASN A 1 84 ? 15.793 3.854 -4.817 1.00 85.38 84 ASN A CA 1
ATOM 689 C C . ASN A 1 84 ? 14.353 3.455 -4.431 1.00 85.38 84 ASN A C 1
ATOM 691 O O . ASN A 1 84 ? 14.099 3.087 -3.281 1.00 85.38 84 ASN A O 1
ATOM 695 N N . HIS A 1 85 ? 13.399 3.546 -5.361 1.00 84.50 85 HIS A N 1
ATOM 696 C CA . HIS A 1 85 ? 12.015 3.128 -5.135 1.00 84.50 85 HIS A CA 1
ATOM 697 C C . HIS A 1 85 ? 11.874 1.604 -5.155 1.00 84.50 85 HIS A C 1
ATOM 699 O O . HIS A 1 85 ? 11.055 1.062 -4.409 1.00 84.50 85 HIS A O 1
ATOM 705 N N . ILE A 1 86 ? 12.718 0.931 -5.941 1.00 84.94 86 ILE A N 1
ATOM 706 C CA . ILE A 1 86 ? 12.715 -0.520 -6.148 1.00 84.94 86 ILE A CA 1
ATOM 707 C C . ILE A 1 86 ? 13.858 -1.179 -5.368 1.00 84.94 86 ILE A C 1
ATOM 709 O O . ILE A 1 86 ? 13.645 -2.124 -4.619 1.00 84.94 86 ILE A O 1
ATOM 713 N N . ASN A 1 87 ? 15.070 -0.643 -5.493 1.00 83.06 87 ASN A N 1
ATOM 714 C CA . ASN A 1 87 ? 16.274 -1.116 -4.819 1.00 83.06 87 ASN A CA 1
ATOM 715 C C . ASN A 1 87 ? 16.532 -0.248 -3.590 1.00 83.06 87 ASN A C 1
ATOM 717 O O . ASN A 1 87 ? 17.268 0.734 -3.628 1.00 83.06 87 ASN A O 1
ATOM 721 N N . ILE A 1 88 ? 15.843 -0.584 -2.506 1.00 71.25 88 ILE A N 1
ATOM 722 C CA . ILE A 1 88 ? 15.743 0.245 -1.305 1.00 71.25 88 ILE A CA 1
ATOM 723 C C . ILE A 1 88 ? 16.957 0.006 -0.402 1.00 71.25 88 ILE A C 1
ATOM 725 O O . ILE A 1 88 ? 17.070 -1.084 0.174 1.00 71.25 88 ILE A O 1
ATOM 729 N N . PRO A 1 89 ? 17.822 1.010 -0.177 1.00 70.81 89 PRO A N 1
ATOM 730 C CA . PRO A 1 89 ? 18.853 0.907 0.845 1.00 70.81 89 PRO A CA 1
ATOM 731 C C . PRO A 1 89 ? 18.199 0.753 2.223 1.00 70.81 89 PRO A C 1
ATOM 733 O O . PRO A 1 89 ? 17.165 1.374 2.484 1.00 70.81 89 PRO A O 1
ATOM 736 N N . GLY A 1 90 ? 18.810 -0.029 3.120 1.00 69.56 90 GLY A N 1
ATOM 737 C CA . GLY A 1 90 ? 18.299 -0.301 4.474 1.00 69.56 90 GLY A CA 1
ATOM 738 C C . GLY A 1 90 ? 17.705 0.921 5.204 1.00 69.56 90 GLY A C 1
ATOM 739 O O . GLY A 1 90 ? 16.550 0.843 5.622 1.00 69.56 90 GLY A O 1
ATOM 740 N N . PRO A 1 91 ? 18.404 2.073 5.260 1.00 64.00 91 PRO A N 1
ATOM 741 C CA . PRO A 1 91 ? 17.912 3.284 5.929 1.00 64.00 91 PRO A CA 1
ATOM 742 C C . PRO A 1 91 ? 16.654 3.904 5.298 1.00 64.00 91 PRO A C 1
ATOM 744 O O . PRO A 1 91 ? 15.846 4.517 5.986 1.00 64.00 91 PRO A O 1
ATOM 747 N N . LYS A 1 92 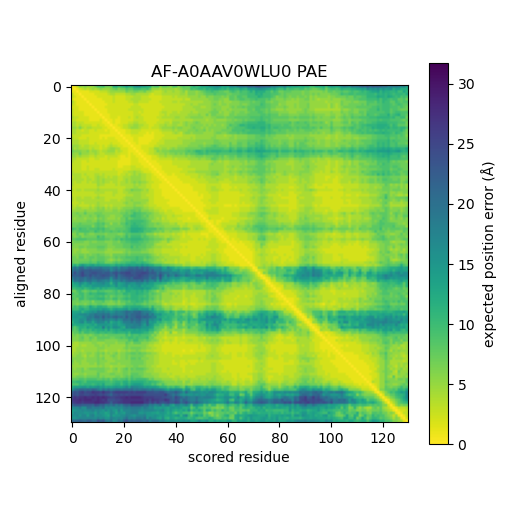? 16.443 3.738 3.985 1.00 63.09 92 LYS A N 1
ATOM 748 C CA . LYS A 1 92 ? 15.317 4.345 3.248 1.00 63.09 92 LYS A CA 1
ATOM 749 C C . LYS A 1 92 ? 14.064 3.461 3.213 1.00 63.09 92 LYS A C 1
ATOM 751 O O . LYS A 1 92 ? 13.044 3.868 2.659 1.00 63.09 92 LYS A O 1
ATOM 756 N N . LYS A 1 93 ? 14.100 2.273 3.831 1.00 67.50 93 LYS A N 1
ATOM 757 C CA . LYS A 1 93 ? 12.943 1.362 3.964 1.00 67.50 93 LYS A CA 1
ATOM 758 C C . LYS A 1 93 ? 11.824 1.897 4.865 1.00 67.50 93 LYS A C 1
ATOM 760 O O . LYS A 1 93 ? 10.791 1.247 4.983 1.00 67.50 93 LYS A O 1
ATOM 765 N N . GLN A 1 94 ? 12.039 3.025 5.536 1.00 70.62 94 GLN A N 1
ATOM 766 C CA . GLN A 1 94 ? 11.043 3.682 6.388 1.00 70.62 94 GLN A CA 1
ATOM 767 C C . GLN A 1 94 ? 10.521 5.000 5.791 1.00 70.62 94 GLN A C 1
ATOM 769 O O . GLN A 1 94 ? 9.779 5.718 6.452 1.00 70.62 94 GLN A O 1
ATOM 774 N N . SER A 1 95 ? 10.915 5.349 4.562 1.00 79.19 95 SER A N 1
ATOM 775 C CA . SER A 1 95 ? 10.480 6.600 3.944 1.00 79.19 95 SER A CA 1
ATOM 776 C C . SER A 1 95 ? 9.084 6.464 3.335 1.00 79.19 95 SER A C 1
ATOM 778 O O . SER A 1 95 ? 8.930 5.943 2.230 1.00 79.19 95 SER A O 1
ATOM 780 N N . VAL A 1 96 ? 8.094 7.040 4.020 1.00 79.69 96 VAL A N 1
ATOM 781 C CA . VAL A 1 96 ? 6.697 7.130 3.556 1.00 79.69 96 VAL A CA 1
ATOM 782 C C . VAL A 1 96 ? 6.588 7.861 2.212 1.00 79.69 96 VAL A C 1
ATOM 784 O O . VAL A 1 96 ? 5.763 7.520 1.370 1.00 79.69 96 VAL A O 1
ATOM 787 N N . SER A 1 97 ? 7.472 8.832 1.961 1.00 85.31 97 SER A N 1
ATOM 788 C CA . SER A 1 97 ? 7.495 9.586 0.702 1.00 85.31 97 SER A CA 1
ATOM 789 C C . SER A 1 97 ? 7.820 8.698 -0.506 1.00 85.31 97 SER A C 1
ATOM 791 O O . SER A 1 97 ? 7.134 8.774 -1.522 1.00 85.31 97 SER A O 1
ATOM 793 N N . LEU A 1 98 ? 8.807 7.798 -0.391 1.00 84.44 98 LEU A N 1
ATOM 794 C CA . LEU A 1 98 ? 9.145 6.859 -1.472 1.00 84.44 98 LEU A CA 1
ATOM 795 C C . LEU A 1 98 ? 8.012 5.860 -1.735 1.00 84.44 98 LEU A C 1
ATOM 797 O O . LEU A 1 98 ? 7.794 5.444 -2.870 1.00 84.44 98 LEU A O 1
ATOM 801 N N . GLU A 1 99 ? 7.295 5.470 -0.685 1.00 86.81 99 GLU A N 1
ATOM 802 C CA . GLU A 1 99 ? 6.170 4.539 -0.767 1.00 86.81 99 GLU A CA 1
ATOM 803 C C . GLU A 1 99 ? 4.973 5.193 -1.468 1.00 86.81 99 GLU A C 1
ATOM 805 O O . GLU A 1 99 ? 4.421 4.620 -2.406 1.00 86.81 99 GLU A O 1
ATOM 810 N N . ALA A 1 100 ? 4.637 6.430 -1.094 1.00 87.69 100 ALA A N 1
ATOM 811 C CA . ALA A 1 100 ? 3.576 7.205 -1.732 1.00 87.69 100 ALA A CA 1
ATOM 812 C C . ALA A 1 100 ? 3.895 7.550 -3.194 1.00 87.69 100 ALA A C 1
ATOM 814 O O . ALA A 1 100 ? 3.012 7.512 -4.048 1.00 87.69 100 ALA A O 1
ATOM 815 N N . GLN A 1 101 ? 5.157 7.858 -3.508 1.00 91.06 101 GLN A N 1
ATOM 816 C CA . GLN A 1 101 ? 5.581 8.112 -4.885 1.00 91.06 101 GLN A CA 1
ATOM 817 C C . GLN A 1 101 ? 5.465 6.856 -5.753 1.00 91.06 101 GLN A C 1
ATOM 819 O O . GLN A 1 101 ? 4.998 6.951 -6.890 1.00 91.06 101 GLN A O 1
ATOM 824 N N . LEU A 1 102 ? 5.824 5.683 -5.221 1.00 90.81 102 LEU A N 1
ATOM 825 C CA . LEU A 1 102 ? 5.688 4.414 -5.937 1.00 90.81 102 LEU A CA 1
ATOM 826 C C . LEU A 1 102 ? 4.225 4.091 -6.273 1.00 90.81 102 LEU A C 1
ATOM 828 O O . LEU A 1 102 ? 3.951 3.621 -7.367 1.00 90.81 102 LEU A O 1
ATOM 832 N N . PHE A 1 103 ? 3.284 4.385 -5.378 1.00 90.38 103 PHE A N 1
ATOM 833 C CA . PHE A 1 103 ? 1.850 4.170 -5.614 1.00 90.38 103 PHE A CA 1
ATOM 834 C C . PHE A 1 103 ? 1.120 5.444 -6.063 1.00 90.38 103 PHE A C 1
ATOM 836 O O . PHE A 1 103 ? -0.032 5.683 -5.710 1.00 90.38 103 PHE A O 1
ATOM 843 N N . SER A 1 104 ? 1.801 6.298 -6.831 1.00 91.81 104 SER A N 1
ATOM 844 C CA . SER A 1 104 ? 1.239 7.569 -7.288 1.00 91.81 104 SER A CA 1
ATOM 845 C C . SER A 1 104 ? 0.529 7.459 -8.637 1.00 91.81 104 SER A C 1
ATOM 847 O O . SER A 1 104 ? 0.974 6.767 -9.554 1.00 91.81 104 SER A O 1
ATOM 849 N N . ASN A 1 105 ? -0.508 8.281 -8.814 1.00 91.19 105 ASN A N 1
ATOM 850 C CA . ASN A 1 105 ? -1.197 8.448 -10.096 1.00 91.19 105 ASN A CA 1
ATOM 851 C C . ASN A 1 105 ? -0.242 8.890 -11.228 1.00 91.19 105 ASN A C 1
ATOM 853 O O . ASN A 1 105 ? -0.398 8.496 -12.380 1.00 91.19 105 ASN A O 1
ATOM 857 N N . SER A 1 106 ? 0.789 9.685 -10.914 1.00 89.31 106 SER A N 1
ATOM 858 C CA . SER A 1 106 ? 1.806 10.076 -11.899 1.00 89.31 106 SER A CA 1
ATOM 859 C C . SER A 1 106 ? 2.574 8.882 -12.463 1.00 89.31 106 SER A C 1
ATOM 861 O O . SER A 1 106 ? 2.807 8.837 -13.669 1.00 89.31 106 SER A O 1
ATOM 863 N N . LEU A 1 107 ? 2.942 7.906 -11.623 1.00 89.69 107 LEU A N 1
ATOM 864 C CA . LEU A 1 107 ? 3.611 6.702 -12.112 1.00 89.69 107 LEU A CA 1
ATOM 865 C C . LEU A 1 107 ? 2.644 5.830 -12.921 1.00 89.69 107 LEU A C 1
ATOM 867 O O . LEU A 1 107 ? 3.028 5.351 -13.983 1.00 89.69 107 LEU A O 1
ATOM 871 N N . ALA A 1 108 ? 1.392 5.685 -12.484 1.00 90.31 108 ALA A N 1
ATOM 872 C CA . ALA A 1 108 ? 0.380 4.941 -13.235 1.00 90.31 108 ALA A CA 1
ATOM 873 C C . ALA A 1 108 ? 0.193 5.504 -14.660 1.00 90.31 108 ALA A C 1
ATOM 875 O O . ALA A 1 108 ? 0.236 4.762 -15.642 1.00 90.31 108 ALA A O 1
ATOM 876 N N . LYS A 1 109 ? 0.104 6.834 -14.800 1.00 88.56 109 LYS A N 1
ATOM 877 C CA . LYS A 1 109 ? 0.050 7.505 -16.111 1.00 88.56 109 LYS A CA 1
ATOM 878 C C . LYS A 1 109 ? 1.305 7.269 -16.949 1.00 88.56 109 LYS A C 1
ATOM 880 O O . LYS A 1 109 ? 1.188 7.005 -18.143 1.00 88.56 109 LYS A O 1
ATOM 885 N N . ALA A 1 110 ? 2.489 7.327 -16.339 1.00 88.19 110 ALA A N 1
ATOM 886 C CA . ALA A 1 110 ? 3.741 7.050 -17.039 1.00 88.19 110 ALA A CA 1
ATOM 887 C C . ALA A 1 110 ? 3.816 5.592 -17.529 1.00 88.19 110 ALA A C 1
ATOM 889 O O . ALA A 1 110 ? 4.210 5.358 -18.667 1.00 88.19 110 ALA A O 1
ATOM 890 N N . ILE A 1 111 ? 3.386 4.621 -16.713 1.00 87.75 111 ILE A N 1
ATOM 891 C CA . ILE A 1 111 ? 3.280 3.208 -17.112 1.00 87.75 111 ILE A CA 1
ATOM 892 C C . ILE A 1 111 ? 2.308 3.059 -18.286 1.00 87.75 111 ILE A C 1
ATOM 894 O O . ILE A 1 111 ? 2.652 2.401 -19.264 1.00 87.75 111 ILE A O 1
ATOM 898 N N . SER A 1 112 ? 1.137 3.701 -18.219 1.00 86.81 112 SER A N 1
ATOM 899 C CA . SER A 1 112 ? 0.124 3.666 -19.282 1.00 86.81 112 SER A CA 1
ATOM 900 C C . SER A 1 112 ? 0.665 4.193 -20.609 1.00 86.81 112 SER A C 1
ATOM 902 O O . SER A 1 112 ? 0.600 3.514 -21.633 1.00 86.81 112 SER A O 1
ATOM 904 N N . TYR A 1 113 ? 1.286 5.374 -20.574 1.00 85.56 113 TYR A N 1
ATOM 905 C CA . TYR A 1 113 ? 1.903 5.979 -21.748 1.00 85.56 113 TYR A CA 1
ATOM 906 C C . TYR A 1 113 ? 3.008 5.086 -22.324 1.00 85.56 113 TYR A C 1
ATOM 908 O O . TYR A 1 113 ? 3.071 4.887 -23.537 1.00 85.56 113 TYR A O 1
ATOM 916 N N . CYS A 1 114 ? 3.857 4.506 -21.467 1.00 83.06 114 CYS A N 1
ATOM 917 C CA . CYS A 1 114 ? 4.910 3.604 -21.919 1.00 83.06 114 CYS A CA 1
ATOM 918 C C . CYS A 1 114 ? 4.358 2.313 -22.537 1.00 83.06 114 CYS A C 1
ATOM 920 O O . CYS A 1 114 ? 4.883 1.845 -23.544 1.00 83.06 114 CYS A O 1
ATOM 922 N N . GLY A 1 115 ? 3.296 1.756 -21.955 1.00 81.44 115 GLY A N 1
ATOM 923 C CA . GLY A 1 115 ? 2.623 0.560 -22.456 1.00 81.44 115 GLY A CA 1
ATOM 924 C C . GLY A 1 115 ? 2.024 0.754 -23.845 1.00 81.44 115 GLY A C 1
ATOM 925 O O . GLY A 1 115 ? 2.166 -0.126 -24.687 1.00 81.44 115 GLY A O 1
ATOM 926 N N . GLN A 1 116 ? 1.419 1.917 -24.098 1.00 80.94 116 GLN A N 1
ATOM 927 C CA . GLN A 1 116 ? 0.798 2.247 -25.385 1.00 80.94 116 GLN A CA 1
ATOM 928 C C . GLN A 1 116 ? 1.817 2.574 -26.486 1.00 80.94 116 GLN A C 1
ATOM 930 O O . GLN A 1 116 ? 1.616 2.176 -27.628 1.00 80.94 116 GLN A O 1
ATOM 935 N N . ASN A 1 117 ? 2.903 3.287 -26.161 1.00 80.56 117 ASN A N 1
ATOM 936 C CA . ASN A 1 117 ? 3.808 3.852 -27.173 1.00 80.56 117 ASN A CA 1
ATOM 937 C C . ASN A 1 117 ? 5.098 3.054 -27.401 1.00 80.56 117 ASN A C 1
ATOM 939 O O . ASN A 1 117 ? 5.700 3.168 -28.463 1.00 80.56 117 ASN A O 1
ATOM 943 N N . PHE A 1 118 ? 5.543 2.260 -26.423 1.00 72.12 118 PHE A N 1
ATOM 944 C CA . PHE A 1 118 ? 6.829 1.549 -26.491 1.00 72.12 118 PHE A CA 1
ATOM 945 C C . PHE A 1 118 ? 6.687 0.029 -26.404 1.00 72.12 118 PHE A C 1
ATOM 947 O O . PHE A 1 118 ? 7.676 -0.646 -26.136 1.00 72.12 118 PHE A O 1
ATOM 954 N N . ASN A 1 119 ? 5.465 -0.484 -26.609 1.00 65.00 119 ASN A N 1
ATOM 955 C CA . ASN A 1 119 ? 5.093 -1.897 -26.553 1.00 65.00 119 ASN A CA 1
ATOM 956 C C . ASN A 1 119 ? 5.857 -2.633 -25.444 1.00 65.00 119 ASN A C 1
ATOM 958 O O . ASN A 1 119 ? 6.774 -3.419 -25.688 1.00 65.00 119 ASN A O 1
ATOM 962 N N . LEU A 1 120 ? 5.533 -2.302 -24.190 1.00 61.91 120 LEU A N 1
ATOM 963 C CA . LEU A 1 120 ? 6.095 -3.032 -23.064 1.00 61.91 120 LEU A CA 1
ATOM 964 C C . LEU A 1 120 ? 5.718 -4.502 -23.271 1.00 61.91 120 LEU A C 1
ATOM 966 O O . LEU A 1 120 ? 4.545 -4.831 -23.141 1.00 61.91 120 LEU A O 1
ATOM 970 N N . ASP A 1 121 ? 6.709 -5.361 -23.542 1.00 56.28 121 ASP A N 1
ATOM 971 C CA . ASP A 1 121 ? 6.641 -6.840 -23.646 1.00 56.28 121 ASP A CA 1
ATOM 972 C C . ASP A 1 121 ? 6.157 -7.521 -22.337 1.00 56.28 121 ASP A C 1
ATOM 974 O O . ASP A 1 121 ? 6.606 -8.578 -21.906 1.00 56.28 121 ASP A O 1
ATOM 978 N N . TYR A 1 122 ? 5.347 -6.813 -21.564 1.00 55.09 122 TYR A N 1
ATOM 979 C CA . TYR A 1 122 ? 4.805 -7.155 -20.274 1.00 55.09 122 TYR A CA 1
ATOM 980 C C . TYR A 1 122 ? 3.293 -6.982 -20.374 1.00 55.09 122 TYR A C 1
ATOM 982 O O . TYR A 1 122 ? 2.759 -5.911 -20.097 1.00 55.09 122 TYR A O 1
ATOM 990 N N . ASN A 1 123 ? 2.607 -8.055 -20.761 1.00 56.94 123 ASN A N 1
ATOM 991 C CA . ASN A 1 123 ? 1.174 -8.088 -21.090 1.00 56.94 123 ASN A CA 1
ATOM 992 C C . ASN A 1 123 ? 0.219 -7.654 -19.954 1.00 56.94 123 ASN A C 1
ATOM 994 O O . ASN A 1 123 ? -0.993 -7.608 -20.147 1.00 56.94 123 ASN A O 1
ATOM 998 N N . ASN A 1 124 ? 0.738 -7.311 -18.771 1.00 65.88 124 ASN A N 1
ATOM 999 C CA . ASN A 1 124 ? -0.051 -7.026 -17.574 1.00 65.88 124 ASN A CA 1
ATOM 1000 C C . ASN A 1 124 ? 0.014 -5.564 -17.112 1.00 65.88 124 ASN A C 1
ATOM 1002 O O . ASN A 1 124 ? -0.547 -5.256 -16.065 1.00 65.88 124 ASN A O 1
ATOM 1006 N N . TRP A 1 125 ? 0.666 -4.654 -17.853 1.00 68.56 125 TRP A N 1
ATOM 1007 C CA . TRP A 1 125 ? 0.804 -3.246 -17.437 1.00 68.56 125 TRP A CA 1
ATOM 1008 C C . TRP A 1 125 ? -0.548 -2.546 -17.207 1.00 68.56 125 TRP A C 1
ATOM 1010 O O . TRP A 1 125 ? -0.642 -1.667 -16.357 1.00 68.56 125 TRP A O 1
ATOM 1020 N N . GLN A 1 126 ? -1.599 -2.980 -17.906 1.00 71.06 126 GLN A N 1
ATOM 1021 C CA . GLN A 1 126 ? -2.964 -2.458 -17.775 1.00 71.06 126 GLN A CA 1
ATOM 1022 C C . GLN A 1 126 ? -3.564 -2.700 -16.383 1.00 71.06 126 GLN A C 1
ATOM 1024 O O . GLN A 1 126 ? -4.249 -1.834 -15.854 1.00 71.06 126 GLN A O 1
ATOM 1029 N N . GLU A 1 127 ? -3.272 -3.844 -15.758 1.00 70.81 127 GLU A N 1
ATOM 1030 C CA . GLU A 1 127 ? -3.786 -4.158 -14.417 1.00 70.81 127 GLU A CA 1
ATOM 1031 C C . GLU A 1 127 ? -3.003 -3.445 -13.306 1.00 70.81 127 GLU A C 1
ATOM 1033 O O . GLU A 1 127 ? -3.456 -3.401 -12.170 1.00 70.81 127 GLU A O 1
ATOM 1038 N N . VAL A 1 128 ? -1.828 -2.886 -13.619 1.00 65.00 128 VAL A N 1
ATOM 1039 C CA . VAL A 1 128 ? -1.010 -2.106 -12.671 1.00 65.00 128 VAL A CA 1
ATOM 1040 C C . VAL A 1 128 ? -1.571 -0.693 -12.467 1.00 65.00 128 VAL A C 1
ATOM 1042 O O . VAL A 1 128 ? -1.191 -0.013 -11.521 1.00 65.00 128 VAL A O 1
ATOM 1045 N N . ILE A 1 129 ? -2.436 -0.232 -13.374 1.00 59.94 129 ILE A N 1
ATOM 1046 C CA . ILE A 1 129 ? -2.965 1.142 -13.403 1.00 59.94 129 ILE A CA 1
ATOM 1047 C C . ILE A 1 129 ? -4.300 1.268 -12.649 1.00 59.94 129 ILE A C 1
ATOM 1049 O O . ILE A 1 129 ? -4.735 2.391 -12.395 1.00 59.94 129 ILE A O 1
ATOM 1053 N N . LEU A 1 130 ? -4.937 0.142 -12.307 1.00 54.34 130 LEU A N 1
ATOM 1054 C CA . LEU A 1 130 ? -6.162 0.097 -11.499 1.00 54.34 130 LEU A CA 1
ATOM 1055 C C . LEU A 1 130 ? -5.894 0.550 -10.059 1.00 54.34 130 LEU A C 1
ATOM 1057 O O . LEU A 1 130 ? -6.732 1.323 -9.547 1.00 54.34 130 LEU A O 1
#

Organism: NCBI:txid13131

pLDDT: mean 84.47, std 10.54, range [54.34, 97.25]

Solvent-accessible surface area (backbone atoms only — not comparable to full-atom values): 7929 Å² total; per-residue (Å²): 134,60,71,68,61,54,52,51,36,55,75,58,64,46,47,98,90,34,54,46,40,62,36,92,82,83,59,46,77,44,74,68,80,78,66,60,65,61,51,45,45,51,53,45,50,42,34,56,76,73,29,47,78,55,94,92,36,74,46,47,51,64,64,56,52,52,51,53,66,70,41,72,54,93,83,36,73,45,71,88,66,51,69,62,66,69,61,55,54,80,87,58,72,74,43,58,66,53,38,52,54,67,74,26,69,61,42,34,52,33,50,52,52,43,44,74,75,63,63,52,96,50,96,46,61,74,71,72,56,112

Secondary structure (DSSP, 8-state):
--HHHHHHHHHTT--SS--EEE-TTT--EEE----HHHHHHHHHHHHHHT-EEETTEEE-THHHHHHHHHTTSSS-TTTT--GGGTS--GGGGG-HHHHHHHT-HHHHHHHHHHHHHS--S-TTGGGG--

Radius of gyration: 19.1 Å; Cα contacts (8 Å, |Δi|>4): 122; chains: 1; bounding box: 41×29×57 Å

Nearest PDB structures (foldseek):
  6p5a-assembly1_G  TM=9.458E-01  e=7.435E-10  Drosophila melanogaster
  6xwx-assembly2_C  TM=2.338E-01  e=8.799E+00  Thermochaetoides thermophila DSM 1495

Sequence (130 aa):
MGPTNVSLWNSLGISINKTYFDHPETKNKIYIFADVPHLLKLARNHFVNRGYNYKNKFIGKQVVEKVLNLNKNDLRLAYKITNNHINIPGPKKQSVSLEAQLFSNSLAKAISYCGQNFNLDYNNWQEVIL

Mean predicted aligned error: 7.01 Å

InterPro domains:
  IPR048366 Transposable element P transposase-like, GTP-binding insertion domain [PF21788] (38-120)